Protein AF-A0A8T5LT16-F1 (afdb_monomer)

Secondary structure (DSSP, 8-state):
---SSSS-SS-GGGHHHHTSTT--HHHHHHHHHTT--SHHHHHHS-HHHHHHHH-HHHHHHHHHHTT---TT----S---TT---GGG--

Solvent-accessible surface area (backbone atoms only — not comparable to full-atom values): 5835 Å² total; per-residue (Å²): 143,88,82,80,85,70,86,64,93,53,63,76,63,41,53,69,40,51,72,40,83,86,28,50,75,69,47,34,48,53,35,44,75,70,74,35,48,45,71,69,46,56,70,71,45,55,63,71,60,38,26,74,71,62,33,63,70,46,32,50,52,47,40,47,74,73,70,45,87,65,92,76,70,78,78,72,91,81,69,60,91,88,63,77,56,86,79,75,78,115

Structure (mmCIF, N/CA/C/O backbone):
data_AF-A0A8T5LT16-F1
#
_entry.id   AF-A0A8T5LT16-F1
#
loop_
_atom_site.group_PDB
_atom_site.id
_atom_site.type_symbol
_atom_site.label_atom_id
_atom_site.label_alt_id
_atom_site.label_comp_id
_atom_site.label_asym_id
_atom_site.label_entity_id
_atom_site.label_seq_id
_atom_site.pdbx_PDB_ins_code
_atom_site.Cartn_x
_atom_site.Cartn_y
_atom_site.Cartn_z
_atom_site.occupancy
_atom_site.B_iso_or_equiv
_atom_site.auth_seq_id
_atom_site.auth_comp_id
_atom_site.auth_asym_id
_atom_site.auth_atom_id
_atom_site.pdbx_PDB_model_num
ATOM 1 N N . LYS A 1 1 ? -29.602 -7.644 -16.162 1.00 52.66 1 LYS A N 1
ATOM 2 C CA . LYS A 1 1 ? -28.701 -7.400 -15.001 1.00 52.66 1 LYS A CA 1
ATOM 3 C C . LYS A 1 1 ? -27.276 -7.109 -15.496 1.00 52.66 1 LYS A C 1
ATOM 5 O O . LYS A 1 1 ? -26.506 -8.042 -15.643 1.00 52.66 1 LYS A O 1
ATOM 10 N N . MET A 1 2 ? -26.911 -5.859 -15.816 1.00 51.34 2 MET A N 1
ATOM 11 C CA . MET A 1 2 ? -25.537 -5.556 -16.280 1.00 51.34 2 MET A CA 1
ATOM 12 C C . MET A 1 2 ? -25.134 -4.074 -16.119 1.00 51.34 2 MET A C 1
ATOM 14 O O . MET A 1 2 ? -24.527 -3.495 -17.008 1.00 51.34 2 MET A O 1
ATOM 18 N N . ARG A 1 3 ? -25.501 -3.409 -15.012 1.00 50.84 3 ARG A N 1
ATOM 19 C CA . ARG A 1 3 ? -25.266 -1.953 -14.855 1.00 50.84 3 ARG A CA 1
ATOM 20 C C . ARG A 1 3 ? -24.509 -1.513 -13.593 1.00 50.84 3 ARG A C 1
ATOM 22 O O . ARG A 1 3 ? -24.513 -0.336 -13.269 1.00 50.84 3 ARG A O 1
ATOM 29 N N . VAL A 1 4 ? -23.792 -2.418 -12.917 1.00 48.06 4 VAL A N 1
ATOM 30 C CA . VAL A 1 4 ? -23.010 -2.066 -11.702 1.00 48.06 4 VAL A CA 1
ATOM 31 C C . VAL A 1 4 ? -21.492 -1.978 -11.957 1.00 48.06 4 VAL A C 1
ATOM 33 O O . VAL A 1 4 ? -20.737 -1.523 -11.108 1.00 48.06 4 VAL A O 1
ATOM 36 N N . ARG A 1 5 ? -20.998 -2.343 -13.149 1.00 49.38 5 ARG A N 1
ATOM 37 C CA . ARG A 1 5 ? -19.542 -2.441 -13.398 1.00 49.38 5 ARG A CA 1
ATOM 38 C C . ARG A 1 5 ? -18.838 -1.116 -13.722 1.00 49.38 5 ARG A C 1
ATOM 40 O O . ARG A 1 5 ? -17.612 -1.103 -13.748 1.00 49.38 5 ARG A O 1
ATOM 47 N N . ILE A 1 6 ? -19.574 -0.033 -13.981 1.00 48.62 6 ILE A N 1
ATOM 48 C CA . ILE A 1 6 ? -19.012 1.145 -14.669 1.00 48.62 6 ILE A CA 1
ATOM 49 C C . ILE A 1 6 ? -18.777 2.346 -13.745 1.00 48.62 6 ILE A C 1
ATOM 51 O O . ILE A 1 6 ? -17.925 3.169 -14.053 1.00 48.62 6 ILE A O 1
ATOM 55 N N . LYS A 1 7 ? -19.460 2.465 -12.600 1.00 45.47 7 LYS A N 1
ATOM 56 C CA . LYS A 1 7 ? -19.581 3.801 -11.999 1.00 45.47 7 LYS A CA 1
ATOM 57 C C . LYS A 1 7 ? -18.292 4.361 -11.383 1.00 45.47 7 LYS A C 1
ATOM 59 O O . LYS A 1 7 ? -18.081 5.557 -11.508 1.00 45.47 7 LYS A O 1
ATOM 64 N N . ASN A 1 8 ? -17.396 3.536 -10.823 1.00 46.25 8 ASN A N 1
ATOM 65 C CA . ASN A 1 8 ? -16.265 4.090 -10.060 1.00 46.25 8 ASN A CA 1
ATOM 66 C C . ASN A 1 8 ? -14.862 3.646 -10.492 1.00 46.25 8 ASN A C 1
ATOM 68 O O . ASN A 1 8 ? -13.913 4.206 -9.964 1.00 46.25 8 ASN A O 1
ATOM 72 N N . GLY A 1 9 ? -14.673 2.666 -11.396 1.00 53.31 9 GLY A N 1
ATOM 73 C CA . GLY A 1 9 ? -13.347 2.207 -11.899 1.00 53.31 9 GLY A CA 1
ATOM 74 C C . GLY A 1 9 ? -12.303 1.753 -10.849 1.00 53.31 9 GLY A C 1
ATOM 75 O O . GLY A 1 9 ? -11.275 1.165 -11.185 1.00 53.31 9 GLY A O 1
ATOM 76 N N . VAL A 1 10 ? -12.602 1.994 -9.580 1.00 54.09 10 VAL A N 1
ATOM 77 C CA . VAL A 1 10 ? -11.844 1.922 -8.348 1.00 54.09 10 VAL A CA 1
ATOM 78 C C . VAL A 1 10 ? -12.942 1.606 -7.335 1.00 54.09 10 VAL A C 1
ATOM 80 O O . VAL A 1 10 ? -13.714 2.476 -6.941 1.00 54.09 10 VAL A O 1
ATOM 83 N N . LYS A 1 11 ? -13.136 0.322 -7.042 1.00 62.75 11 LYS A N 1
ATOM 84 C CA . LYS A 1 11 ? -14.092 -0.112 -6.016 1.00 62.75 11 LYS A CA 1
ATOM 85 C C . LYS A 1 11 ? -13.721 0.595 -4.700 1.00 62.75 11 LYS A C 1
ATOM 87 O O . LYS A 1 11 ? -12.535 0.801 -4.460 1.00 62.75 11 LYS A O 1
ATOM 92 N N . GLU A 1 12 ? -14.695 0.992 -3.883 1.00 63.12 12 GLU A N 1
ATOM 93 C CA . GLU A 1 12 ? -14.480 1.770 -2.639 1.00 63.12 12 GLU A CA 1
ATOM 94 C C . GLU A 1 12 ? -13.422 1.151 -1.706 1.00 63.12 12 GLU A C 1
ATOM 96 O O . GLU A 1 12 ? -12.668 1.844 -1.035 1.00 63.12 12 GLU A O 1
ATOM 101 N N . GLU A 1 13 ? -13.273 -0.164 -1.790 1.00 63.62 13 GLU A N 1
ATOM 102 C CA . GLU A 1 13 ? -12.219 -1.008 -1.215 1.00 63.62 13 GLU A CA 1
ATOM 103 C C . GLU A 1 13 ? -10.766 -0.646 -1.625 1.00 63.62 13 GLU A C 1
ATOM 105 O O . GLU A 1 13 ? -9.824 -1.177 -1.055 1.00 63.62 13 GLU A O 1
ATOM 110 N N . LEU A 1 14 ? -10.535 0.269 -2.574 1.00 66.75 14 LEU A N 1
ATOM 111 C CA . LEU A 1 14 ? -9.206 0.817 -2.910 1.00 66.75 14 LEU A CA 1
ATOM 112 C C . LEU A 1 14 ? -8.933 2.183 -2.260 1.00 66.75 14 LEU A C 1
ATOM 114 O O . LEU A 1 14 ? -7.786 2.636 -2.254 1.00 66.75 14 LEU A O 1
ATOM 118 N N . ILE A 1 15 ? -9.962 2.850 -1.727 1.00 69.62 15 ILE A N 1
ATOM 119 C CA . ILE A 1 15 ? -9.851 4.175 -1.098 1.00 69.62 15 ILE A CA 1
ATOM 120 C C . ILE A 1 15 ? -8.839 4.181 0.062 1.00 69.62 15 ILE A C 1
ATOM 122 O O . ILE A 1 15 ? -8.043 5.121 0.118 1.00 69.62 15 ILE A O 1
ATOM 126 N N . PRO A 1 16 ? -8.779 3.160 0.945 1.00 72.06 16 PRO A N 1
ATOM 127 C CA . PRO A 1 16 ? -7.801 3.139 2.033 1.00 72.06 16 PRO A CA 1
ATOM 128 C C . PRO A 1 16 ? -6.355 3.138 1.524 1.00 72.06 16 PRO A C 1
ATOM 130 O O . PRO A 1 16 ? -5.491 3.794 2.098 1.00 72.06 16 PRO A O 1
ATOM 133 N N . LEU A 1 17 ? -6.100 2.444 0.411 1.00 75.75 17 LEU A N 1
ATOM 134 C CA . LEU A 1 17 ? -4.772 2.323 -0.191 1.00 75.75 17 LEU A CA 1
ATOM 135 C C . LEU A 1 17 ? -4.358 3.585 -0.947 1.00 75.75 17 LEU A C 1
ATOM 137 O O . LEU A 1 17 ? -3.188 3.947 -0.939 1.00 75.75 17 LEU A O 1
ATOM 141 N N . LEU A 1 18 ? -5.315 4.264 -1.581 1.00 76.75 18 LEU A N 1
ATOM 142 C CA . LEU A 1 18 ? -5.092 5.521 -2.304 1.00 76.75 18 LEU A CA 1
ATOM 143 C C . LEU A 1 18 ? -4.720 6.693 -1.388 1.00 76.75 18 LEU A C 1
ATOM 145 O O . LEU A 1 18 ? -4.145 7.668 -1.862 1.00 76.75 18 LEU A O 1
ATOM 149 N N . ARG A 1 19 ? -5.033 6.603 -0.089 1.00 78.81 19 ARG A N 1
ATOM 150 C CA . ARG A 1 19 ? -4.611 7.593 0.914 1.00 78.81 19 ARG A CA 1
ATOM 151 C C . ARG A 1 19 ? -3.115 7.514 1.234 1.00 78.81 19 ARG A C 1
ATOM 153 O O . ARG A 1 19 ? -2.575 8.466 1.788 1.00 78.81 19 ARG A O 1
ATOM 160 N N . LEU A 1 20 ? -2.446 6.412 0.887 1.00 81.81 20 LEU A N 1
ATOM 161 C CA . LEU A 1 20 ? -1.018 6.231 1.138 1.00 81.81 20 LEU A CA 1
ATOM 162 C C . LEU A 1 20 ? -0.190 7.021 0.123 1.00 81.81 20 LEU A C 1
ATOM 1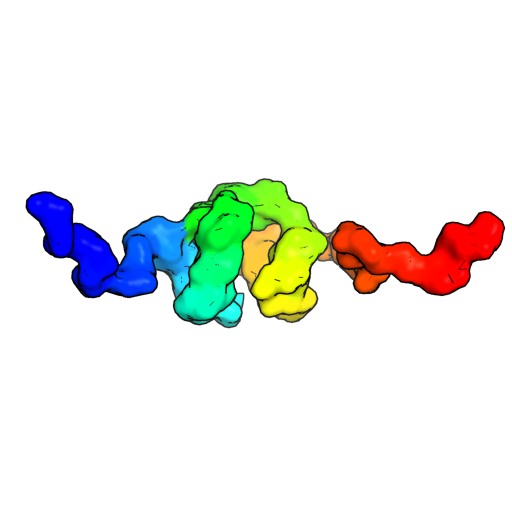64 O O . LEU A 1 20 ? -0.364 6.903 -1.097 1.00 81.81 20 LEU A O 1
ATOM 168 N N . LYS A 1 21 ? 0.773 7.799 0.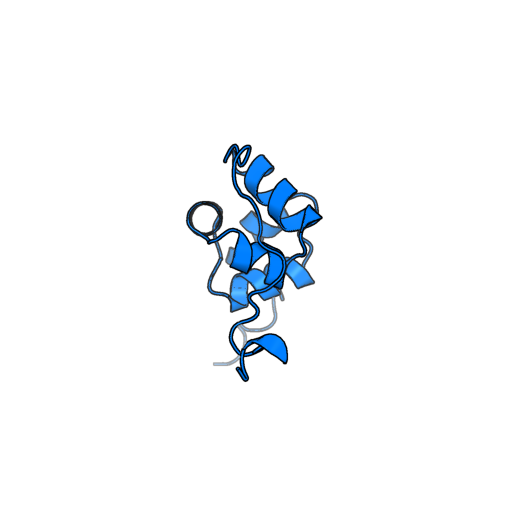620 1.00 80.56 21 LYS A N 1
ATOM 169 C CA . LYS A 1 21 ? 1.652 8.604 -0.231 1.00 80.56 21 LYS A CA 1
ATOM 170 C C . LYS A 1 21 ? 2.494 7.674 -1.103 1.00 80.56 21 LYS A C 1
ATOM 172 O O . LYS A 1 21 ? 3.175 6.781 -0.607 1.00 80.56 21 LYS A O 1
ATOM 177 N N . GLY A 1 22 ? 2.430 7.878 -2.419 1.00 82.38 22 GLY A N 1
ATOM 178 C CA . GLY A 1 22 ? 3.112 7.031 -3.400 1.00 82.38 22 GLY A CA 1
ATOM 179 C C . GLY A 1 22 ? 2.299 5.825 -3.888 1.00 82.38 22 GLY A C 1
ATOM 180 O O . GLY A 1 22 ? 2.782 5.099 -4.758 1.00 82.38 22 GLY A O 1
ATOM 181 N N . VAL A 1 23 ? 1.063 5.612 -3.426 1.00 83.88 23 VAL A N 1
ATOM 182 C CA . VAL A 1 23 ? 0.177 4.552 -3.937 1.00 83.88 23 VAL A CA 1
ATOM 183 C C . VAL A 1 23 ? -0.953 5.167 -4.767 1.00 83.88 23 VAL A C 1
ATOM 185 O O . VAL A 1 23 ? -2.033 5.476 -4.284 1.00 83.88 23 VAL A O 1
ATOM 188 N N . GLY A 1 24 ? -0.702 5.340 -6.067 1.00 83.56 24 GLY A N 1
ATOM 189 C CA . GLY A 1 24 ? -1.728 5.760 -7.029 1.00 83.56 24 GLY A CA 1
ATOM 190 C C . GLY A 1 24 ? -2.604 4.601 -7.525 1.00 83.56 24 GLY A C 1
ATOM 191 O O . GLY A 1 24 ? -2.387 3.440 -7.179 1.00 83.56 24 GLY A O 1
ATOM 192 N N . ARG A 1 25 ? -3.546 4.894 -8.433 1.00 82.38 25 ARG A N 1
ATOM 193 C CA . ARG A 1 25 ? -4.529 3.932 -8.988 1.00 82.38 25 ARG A CA 1
ATOM 194 C C . ARG A 1 25 ? -3.912 2.617 -9.486 1.00 82.38 25 ARG A C 1
ATOM 196 O O . ARG A 1 25 ? -4.446 1.546 -9.214 1.00 82.38 25 ARG A O 1
ATOM 203 N N . VAL A 1 26 ? -2.779 2.685 -10.188 1.00 83.06 26 VAL A N 1
ATOM 204 C CA . VAL A 1 26 ? -2.094 1.505 -10.752 1.00 83.06 26 VAL A CA 1
ATOM 205 C C . VAL A 1 26 ? -1.547 0.596 -9.650 1.00 83.06 26 VAL A C 1
ATOM 207 O O . VAL A 1 26 ? -1.770 -0.613 -9.665 1.00 83.06 26 VAL A O 1
ATOM 210 N N . ARG A 1 27 ? -0.847 1.177 -8.671 1.00 85.56 27 ARG A N 1
ATOM 211 C CA . ARG A 1 27 ? -0.259 0.445 -7.540 1.00 85.56 27 ARG A CA 1
ATOM 212 C C . ARG A 1 27 ? -1.338 -0.090 -6.603 1.00 85.56 27 ARG A C 1
ATOM 214 O O . ARG A 1 27 ? -1.275 -1.254 -6.221 1.00 85.56 27 ARG A O 1
ATOM 221 N N . ALA A 1 28 ? -2.368 0.709 -6.333 1.00 84.25 28 ALA A N 1
ATOM 222 C CA . ALA A 1 28 ? -3.544 0.284 -5.584 1.00 84.25 28 ALA A CA 1
ATOM 223 C C . ALA A 1 28 ? -4.211 -0.930 -6.253 1.00 84.25 28 ALA A C 1
ATOM 225 O O . ALA A 1 28 ? -4.528 -1.911 -5.589 1.00 84.25 28 ALA A O 1
ATOM 226 N N . ARG A 1 29 ? -4.333 -0.933 -7.589 1.00 83.69 29 ARG A N 1
ATOM 227 C CA . ARG A 1 29 ? -4.894 -2.074 -8.323 1.00 83.69 29 ARG A CA 1
ATOM 228 C C . ARG A 1 29 ? -4.013 -3.321 -8.270 1.00 83.69 29 ARG A C 1
ATOM 230 O O . ARG A 1 29 ? -4.545 -4.419 -8.143 1.00 83.69 29 ARG A O 1
ATOM 237 N N . LYS A 1 30 ? -2.684 -3.172 -8.312 1.00 85.12 30 LYS A N 1
ATOM 238 C CA . LYS A 1 30 ? -1.746 -4.290 -8.098 1.00 85.12 30 LYS A CA 1
ATOM 239 C C . LYS A 1 30 ? -1.892 -4.898 -6.701 1.00 85.12 30 LYS A C 1
ATOM 241 O O . LYS A 1 30 ? -1.945 -6.117 -6.588 1.00 85.12 30 LYS A O 1
ATOM 246 N N . LEU A 1 31 ? -2.001 -4.064 -5.666 1.00 84.25 31 LEU A N 1
ATOM 247 C CA . LEU A 1 31 ? -2.247 -4.515 -4.291 1.00 84.25 31 LEU A CA 1
ATOM 248 C C . LEU A 1 31 ? -3.584 -5.251 -4.179 1.00 84.25 31 LEU A C 1
ATOM 250 O O . LEU A 1 31 ? -3.628 -6.372 -3.679 1.00 84.25 31 LEU A O 1
ATOM 254 N N . TYR A 1 32 ? -4.641 -4.683 -4.756 1.00 82.94 32 TYR A N 1
ATOM 255 C CA . TYR A 1 32 ? -5.965 -5.295 -4.757 1.00 82.94 32 TYR A CA 1
ATOM 256 C C . TYR A 1 32 ? -5.974 -6.669 -5.445 1.00 82.94 32 TYR A C 1
ATOM 258 O O . TYR A 1 32 ? -6.541 -7.631 -4.923 1.00 82.94 32 TYR A O 1
ATOM 266 N N . ASN A 1 33 ? -5.288 -6.792 -6.587 1.00 83.12 33 ASN A N 1
ATOM 267 C CA . ASN A 1 33 ? -5.110 -8.067 -7.289 1.00 83.12 33 ASN A CA 1
ATOM 268 C C . ASN A 1 33 ? -4.299 -9.079 -6.462 1.00 83.12 33 ASN A C 1
ATOM 270 O O . ASN A 1 33 ? -4.543 -10.279 -6.551 1.00 83.12 33 ASN A O 1
ATOM 274 N N . ALA A 1 34 ? -3.375 -8.603 -5.626 1.00 82.75 34 ALA A N 1
ATOM 275 C CA . ALA A 1 34 ? -2.613 -9.416 -4.684 1.00 82.75 34 ALA A CA 1
ATOM 276 C C . ALA A 1 34 ? -3.385 -9.758 -3.392 1.00 82.75 34 ALA A C 1
ATOM 278 O O . ALA A 1 34 ? -2.785 -10.294 -2.461 1.00 82.75 34 ALA A O 1
ATOM 279 N N . LYS A 1 35 ? -4.701 -9.487 -3.339 1.00 82.44 35 LYS A N 1
ATOM 280 C CA . LYS A 1 35 ? -5.567 -9.659 -2.157 1.00 82.44 35 LYS A CA 1
ATOM 281 C C . LYS A 1 35 ? -5.137 -8.797 -0.961 1.00 82.44 35 LYS A C 1
ATOM 283 O O . LYS A 1 35 ? -5.264 -9.233 0.173 1.00 82.44 35 LYS A O 1
ATOM 288 N N . ILE A 1 36 ? -4.617 -7.599 -1.233 1.00 83.94 36 ILE A N 1
ATOM 289 C CA . ILE A 1 36 ? -4.326 -6.567 -0.232 1.00 83.94 36 ILE A CA 1
ATOM 290 C C . ILE A 1 36 ? -5.275 -5.400 -0.501 1.00 83.94 36 ILE A C 1
ATOM 292 O O . ILE A 1 36 ? -5.148 -4.709 -1.512 1.00 83.94 36 ILE A O 1
ATOM 296 N N . ARG A 1 37 ? -6.249 -5.212 0.380 1.00 80.94 37 ARG A N 1
ATOM 297 C CA . ARG A 1 37 ? -7.360 -4.261 0.263 1.00 80.94 37 ARG A CA 1
ATOM 298 C C . ARG A 1 37 ? -7.337 -3.234 1.386 1.00 80.94 37 ARG A C 1
ATOM 300 O O . ARG A 1 37 ? -7.584 -2.061 1.136 1.00 80.94 37 ARG A O 1
ATOM 307 N N . ASP A 1 38 ? -6.926 -3.655 2.579 1.00 81.38 38 ASP A N 1
ATOM 308 C CA . ASP A 1 38 ? -6.952 -2.815 3.774 1.00 81.38 38 ASP A CA 1
ATOM 309 C C . ASP A 1 38 ? -5.576 -2.593 4.395 1.00 81.38 38 ASP A C 1
ATOM 311 O O . ASP A 1 38 ? -4.633 -3.367 4.221 1.00 81.38 38 ASP A O 1
ATOM 315 N N . VAL A 1 39 ? -5.491 -1.555 5.228 1.00 80.69 39 VAL A N 1
ATOM 316 C CA . VAL A 1 39 ? -4.303 -1.236 6.033 1.00 80.69 39 VAL A CA 1
ATOM 317 C C . VAL A 1 39 ? -3.890 -2.420 6.918 1.00 80.69 39 VAL A C 1
ATOM 319 O O . VAL A 1 39 ? -2.700 -2.668 7.100 1.00 80.69 39 VAL A O 1
ATOM 322 N N . LYS A 1 40 ? -4.856 -3.195 7.435 1.00 80.62 40 LYS A N 1
ATOM 323 C CA . LYS A 1 40 ? -4.595 -4.395 8.248 1.00 80.62 40 LYS A CA 1
ATOM 324 C C . LYS A 1 40 ? -3.883 -5.484 7.445 1.00 80.62 4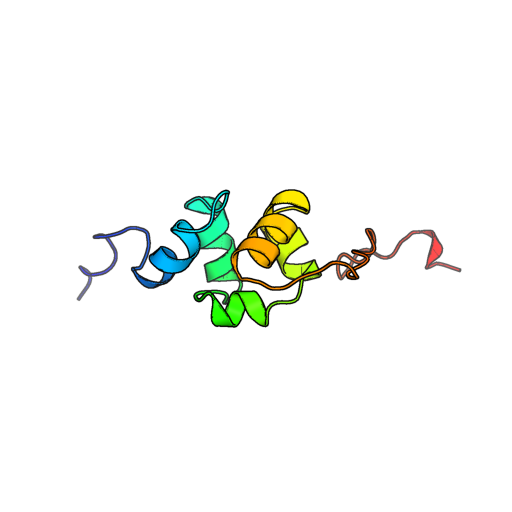0 LYS A C 1
ATOM 326 O O . LYS A 1 40 ? -2.898 -6.042 7.920 1.00 80.62 40 LYS A O 1
ATOM 331 N N . GLU A 1 41 ? -4.348 -5.746 6.227 1.00 80.75 41 GLU A N 1
ATOM 332 C CA . GLU A 1 41 ? -3.704 -6.696 5.314 1.00 80.75 41 GLU A CA 1
ATOM 333 C C . GLU A 1 41 ? -2.329 -6.197 4.881 1.00 80.75 41 GLU A C 1
ATOM 335 O O . GLU A 1 41 ? -1.408 -6.977 4.683 1.00 80.75 41 GLU A O 1
ATOM 340 N N . LEU A 1 42 ? -2.155 -4.883 4.792 1.00 80.88 42 LEU A N 1
ATOM 341 C CA . LEU A 1 42 ? -0.881 -4.274 4.449 1.00 80.88 42 LEU A CA 1
ATOM 342 C C . LEU A 1 42 ? 0.143 -4.369 5.599 1.00 80.88 42 LEU A C 1
ATOM 344 O O . LEU A 1 42 ? 1.338 -4.582 5.375 1.00 80.88 42 LEU A O 1
ATOM 348 N N . LYS A 1 43 ? -0.330 -4.316 6.849 1.00 80.31 43 LYS A N 1
ATOM 349 C CA . LYS A 1 43 ? 0.466 -4.623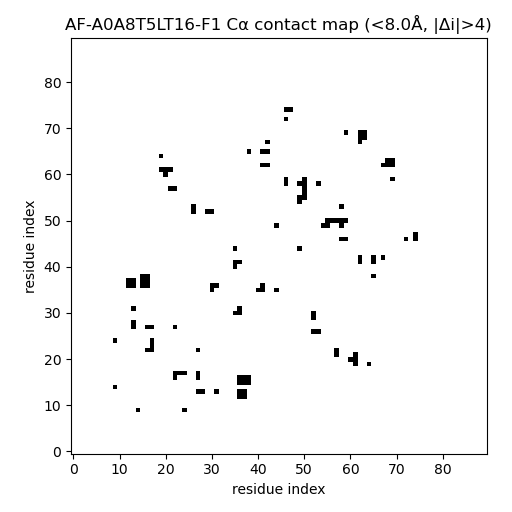 8.049 1.00 80.31 43 LYS A CA 1
ATOM 350 C C . LYS A 1 43 ? 0.872 -6.094 8.122 1.00 80.31 43 LYS A C 1
ATOM 352 O O . LYS A 1 43 ? 2.021 -6.369 8.455 1.00 80.31 43 LYS A O 1
ATOM 357 N N . SER A 1 44 ? -0.018 -7.028 7.794 1.00 81.12 44 SER A N 1
ATOM 358 C CA . SER A 1 44 ? 0.306 -8.464 7.793 1.00 81.12 44 SER A CA 1
ATOM 3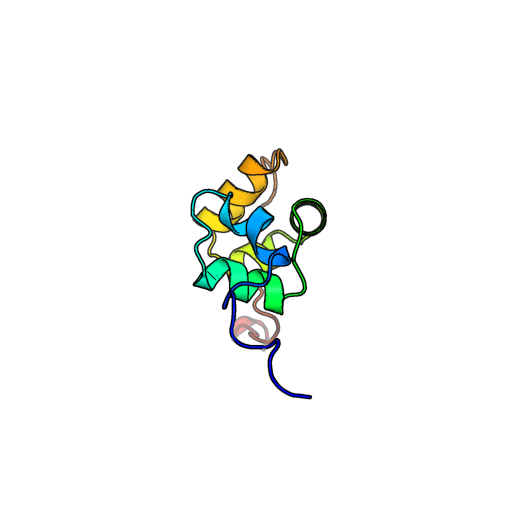59 C C . SER A 1 44 ? 1.035 -8.927 6.528 1.00 81.12 44 SER A C 1
ATOM 361 O O . SER A 1 44 ? 1.657 -9.988 6.533 1.00 81.12 44 SER A O 1
ATOM 363 N N . ALA A 1 45 ? 0.993 -8.142 5.450 1.00 82.06 45 ALA A N 1
ATOM 364 C CA . ALA A 1 45 ? 1.682 -8.458 4.211 1.00 82.06 45 ALA A CA 1
ATOM 365 C C . ALA A 1 45 ? 3.201 -8.496 4.409 1.00 82.06 45 ALA A C 1
ATOM 367 O O . ALA A 1 45 ? 3.801 -7.625 5.049 1.00 82.06 45 ALA A O 1
ATOM 368 N N . ASP A 1 46 ? 3.812 -9.501 3.790 1.00 83.19 46 ASP A N 1
ATOM 369 C CA . ASP A 1 46 ? 5.258 -9.659 3.726 1.00 83.19 46 ASP A CA 1
ATOM 370 C C . ASP A 1 46 ? 5.885 -8.494 2.948 1.00 83.19 46 ASP A C 1
ATOM 372 O O . ASP A 1 46 ? 5.446 -8.149 1.842 1.00 83.19 46 ASP A O 1
ATOM 376 N N . LEU A 1 47 ? 6.937 -7.906 3.518 1.00 81.44 47 LEU A N 1
ATOM 377 C CA . LEU A 1 47 ? 7.664 -6.815 2.891 1.00 81.44 47 LEU A CA 1
ATOM 378 C C . LEU A 1 47 ? 8.192 -7.221 1.515 1.00 81.44 47 LEU A C 1
ATOM 380 O O . LEU A 1 47 ? 8.094 -6.430 0.580 1.00 81.44 47 LEU A O 1
ATOM 384 N N . MET A 1 48 ? 8.692 -8.450 1.346 1.00 79.56 48 MET A N 1
ATOM 385 C CA .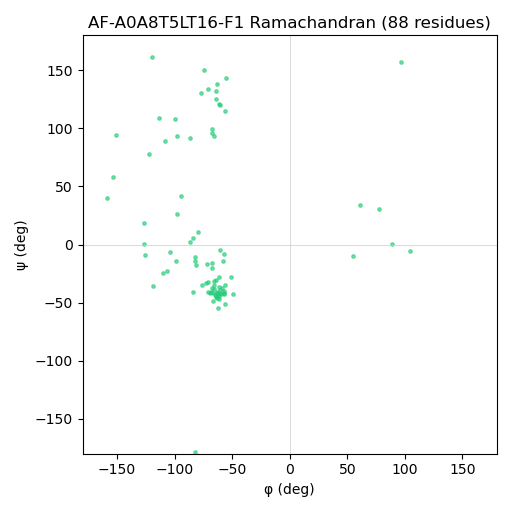 MET A 1 48 ? 9.217 -8.884 0.046 1.00 79.56 48 MET A CA 1
ATOM 386 C C . MET A 1 48 ? 8.139 -8.846 -1.044 1.00 79.56 48 MET A C 1
ATOM 388 O O . MET A 1 48 ? 8.406 -8.404 -2.163 1.00 79.56 48 MET A O 1
ATOM 392 N N . LYS A 1 49 ? 6.901 -9.235 -0.715 1.00 82.31 49 LYS A N 1
ATOM 393 C CA . LYS A 1 49 ? 5.764 -9.132 -1.641 1.00 82.31 49 LYS A CA 1
ATOM 394 C C . LYS A 1 49 ? 5.439 -7.678 -1.970 1.00 82.31 49 LYS A C 1
ATOM 396 O O . LYS A 1 49 ? 5.227 -7.351 -3.135 1.00 82.31 49 LYS A O 1
ATOM 401 N N . LEU A 1 50 ? 5.438 -6.793 -0.973 1.00 83.31 50 LEU A N 1
ATOM 402 C CA . LEU A 1 50 ? 5.193 -5.365 -1.197 1.00 83.31 50 LEU A CA 1
ATOM 403 C C . LEU A 1 50 ? 6.281 -4.735 -2.077 1.00 83.31 50 LEU A C 1
ATOM 405 O O . LEU A 1 50 ? 5.953 -3.996 -3.003 1.00 83.31 50 LEU A O 1
ATOM 409 N N . VAL A 1 51 ? 7.554 -5.077 -1.858 1.00 85.31 51 VAL A N 1
ATOM 410 C CA . VAL A 1 51 ? 8.685 -4.623 -2.683 1.00 85.31 51 VAL A CA 1
ATOM 411 C C . VAL A 1 51 ? 8.529 -5.090 -4.131 1.00 85.31 51 VAL A C 1
ATOM 413 O O . VAL A 1 51 ? 8.752 -4.300 -5.045 1.00 85.31 51 VAL A O 1
ATOM 416 N N . GLN A 1 52 ? 8.093 -6.331 -4.363 1.00 83.00 52 GLN A N 1
ATOM 417 C CA . GLN A 1 52 ? 7.847 -6.843 -5.717 1.00 83.00 52 GLN A CA 1
ATOM 418 C C . GLN A 1 52 ? 6.684 -6.132 -6.428 1.00 83.00 52 GLN A C 1
ATOM 420 O O . GLN A 1 52 ? 6.730 -5.938 -7.642 1.00 83.00 52 GLN A O 1
ATOM 425 N N . LEU A 1 53 ? 5.643 -5.730 -5.693 1.00 83.75 53 LEU A N 1
ATOM 426 C CA . LEU A 1 53 ? 4.452 -5.091 -6.265 1.00 83.75 53 LEU A CA 1
ATOM 427 C C . LEU A 1 53 ? 4.621 -3.577 -6.477 1.00 83.75 53 LEU A C 1
ATOM 429 O O . LEU A 1 53 ? 4.150 -3.037 -7.484 1.00 83.75 53 LEU A O 1
ATOM 433 N N . LEU A 1 54 ? 5.257 -2.897 -5.519 1.00 83.94 54 LEU A N 1
ATOM 434 C CA . LEU A 1 54 ? 5.325 -1.434 -5.420 1.00 83.94 54 LEU A CA 1
ATOM 435 C C . LEU A 1 54 ? 6.720 -0.861 -5.709 1.00 83.94 54 LEU A C 1
ATOM 437 O O . LEU A 1 54 ? 6.816 0.297 -6.118 1.00 83.94 54 LEU A O 1
ATOM 441 N N . GLY A 1 55 ? 7.775 -1.655 -5.519 1.00 83.75 55 GLY A N 1
ATOM 442 C CA . GLY A 1 55 ? 9.171 -1.215 -5.490 1.00 83.75 55 GLY A CA 1
ATOM 443 C C . GLY A 1 55 ? 9.683 -0.976 -4.063 1.00 83.75 55 GLY A C 1
ATOM 444 O O . GLY A 1 55 ? 8.902 -0.726 -3.145 1.00 83.75 55 GLY A O 1
ATOM 445 N N . LYS A 1 56 ? 11.010 -1.045 -3.879 1.00 83.69 56 LYS A N 1
ATOM 446 C CA . LYS A 1 56 ? 11.690 -0.985 -2.566 1.00 83.69 56 LYS A CA 1
ATOM 447 C C . LYS A 1 56 ? 11.332 0.275 -1.770 1.00 83.69 56 LYS A C 1
ATOM 449 O O . LYS A 1 56 ? 10.878 0.167 -0.638 1.00 83.69 56 LYS A O 1
ATOM 454 N N . SER A 1 57 ? 11.457 1.450 -2.388 1.00 84.69 57 SER A N 1
ATOM 455 C CA . SER A 1 57 ? 11.191 2.745 -1.744 1.00 84.69 57 SER A CA 1
ATOM 456 C C . SER A 1 57 ? 9.732 2.916 -1.315 1.00 84.69 57 SER A C 1
ATOM 458 O O . SER A 1 57 ? 9.452 3.334 -0.196 1.00 84.69 57 SER A O 1
ATOM 460 N N . VAL A 1 58 ? 8.791 2.550 -2.187 1.00 86.56 58 VAL A N 1
ATOM 461 C CA . VAL A 1 58 ? 7.353 2.692 -1.918 1.00 86.56 58 VAL A CA 1
ATOM 462 C C . VAL A 1 58 ? 6.903 1.691 -0.861 1.00 86.56 58 VAL A C 1
ATOM 464 O O . VAL A 1 58 ? 6.132 2.051 0.017 1.00 86.56 58 VAL A O 1
ATOM 467 N N . ALA A 1 59 ? 7.391 0.451 -0.910 1.00 86.25 59 ALA A N 1
ATOM 468 C CA . ALA A 1 59 ? 7.052 -0.567 0.078 1.00 86.25 59 ALA A CA 1
ATOM 469 C C . ALA A 1 59 ? 7.527 -0.194 1.492 1.00 86.25 59 ALA A C 1
ATOM 471 O O . ALA A 1 59 ? 6.773 -0.383 2.445 1.00 86.25 59 ALA A O 1
ATOM 472 N N . LEU A 1 60 ? 8.736 0.369 1.612 1.00 84.31 60 LEU A N 1
ATOM 473 C CA . LEU A 1 60 ? 9.266 0.894 2.874 1.00 84.31 60 LEU A CA 1
ATOM 474 C C . LEU A 1 60 ? 8.408 2.053 3.391 1.00 84.31 60 LEU A C 1
ATOM 476 O O . LEU A 1 60 ? 7.848 1.950 4.477 1.00 84.31 60 LEU A O 1
ATOM 480 N N . SER A 1 61 ? 8.196 3.081 2.563 1.00 85.75 61 SER A N 1
ATOM 481 C CA 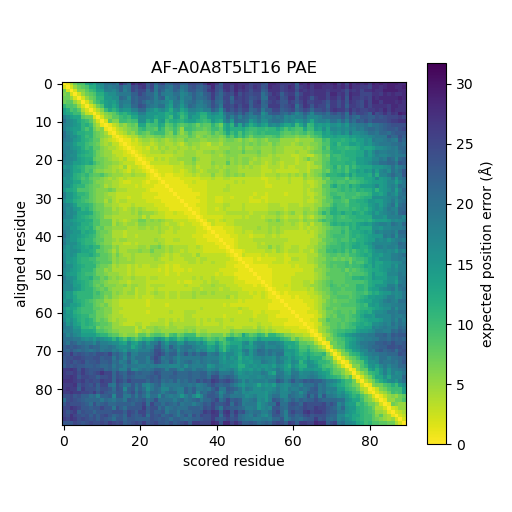. SER A 1 61 ? 7.401 4.253 2.952 1.00 85.75 61 SER A CA 1
ATOM 482 C C . SER A 1 61 ? 5.969 3.889 3.343 1.00 85.75 61 SER A C 1
ATOM 484 O O . SER A 1 61 ? 5.406 4.449 4.277 1.00 85.75 61 SER A O 1
ATOM 486 N N . VAL A 1 62 ? 5.363 2.929 2.646 1.00 85.31 62 VAL A N 1
ATOM 487 C CA . VAL A 1 62 ? 4.019 2.462 2.973 1.00 85.31 62 VAL A CA 1
ATOM 488 C C . VAL A 1 62 ? 4.001 1.715 4.315 1.00 85.31 62 VAL A C 1
ATOM 490 O O . VAL A 1 62 ? 3.071 1.911 5.093 1.00 85.31 62 VAL A O 1
ATOM 493 N N . LYS A 1 63 ? 5.003 0.876 4.611 1.00 83.50 63 LYS A N 1
ATOM 494 C CA . LYS A 1 63 ? 5.113 0.174 5.903 1.00 83.50 63 LYS A CA 1
ATOM 495 C C . LYS A 1 63 ? 5.343 1.131 7.074 1.00 83.50 63 LYS A C 1
ATOM 497 O O . LYS A 1 63 ? 4.722 0.964 8.122 1.00 83.50 63 LYS A O 1
ATOM 502 N N . GLU A 1 64 ? 6.145 2.166 6.856 1.00 84.06 64 GLU A N 1
ATOM 503 C CA . GLU A 1 64 ? 6.347 3.261 7.809 1.00 84.06 64 GLU A CA 1
ATOM 504 C C . GLU A 1 64 ? 5.044 4.040 8.047 1.00 84.06 64 GLU A C 1
ATOM 506 O O . GLU A 1 64 ? 4.646 4.243 9.189 1.00 84.06 64 GLU A O 1
ATOM 511 N N . GLN A 1 65 ? 4.308 4.394 6.984 1.00 82.81 65 GLN A N 1
ATOM 512 C CA . GLN A 1 65 ? 3.026 5.111 7.083 1.00 82.81 65 GLN A CA 1
ATOM 513 C C . GLN A 1 65 ? 1.947 4.333 7.847 1.00 82.81 65 GLN A C 1
ATOM 515 O O . GLN A 1 65 ? 1.060 4.938 8.446 1.00 82.81 65 GLN A O 1
ATOM 520 N N . VAL A 1 66 ? 1.998 2.997 7.840 1.00 81.38 66 VAL A N 1
ATOM 521 C CA . VAL A 1 66 ? 1.077 2.173 8.638 1.00 81.38 66 VAL A CA 1
ATOM 522 C C . VAL A 1 66 ? 1.579 1.940 10.071 1.00 81.38 66 VAL A C 1
ATOM 524 O O . VAL A 1 66 ? 0.894 1.272 10.847 1.00 81.38 66 VAL A O 1
ATOM 527 N N . GLY A 1 67 ? 2.726 2.507 10.455 1.00 72.69 67 GLY A N 1
ATOM 528 C CA . GLY A 1 67 ? 3.284 2.425 11.805 1.00 72.69 67 GLY A CA 1
ATOM 529 C C . GLY A 1 67 ? 3.964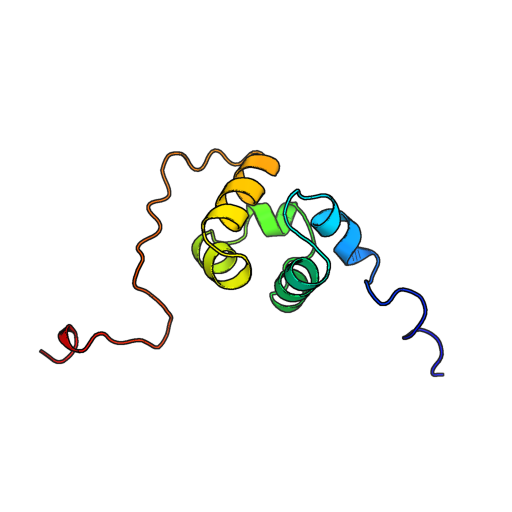 1.091 12.113 1.00 72.69 67 GLY A C 1
ATOM 530 O O . GLY A 1 67 ? 3.902 0.628 13.248 1.00 72.69 67 GLY A O 1
ATOM 531 N N . GLN A 1 68 ? 4.545 0.422 11.110 1.00 68.56 68 GLN A N 1
ATOM 532 C CA . GLN A 1 68 ? 5.486 -0.672 11.353 1.00 68.56 68 GLN A CA 1
ATOM 533 C C . GLN A 1 68 ? 6.915 -0.155 11.202 1.00 68.56 68 GLN A C 1
ATOM 535 O O . GLN A 1 68 ? 7.378 0.067 10.083 1.00 68.56 68 GLN A O 1
ATOM 540 N N . ASP A 1 69 ? 7.620 -0.020 12.325 1.00 52.75 69 ASP A N 1
ATOM 541 C CA . ASP A 1 69 ? 9.053 0.264 12.343 1.00 52.75 69 ASP A CA 1
ATOM 542 C C . ASP A 1 69 ? 9.819 -0.937 11.786 1.00 52.75 69 ASP A C 1
ATOM 544 O O . ASP A 1 69 ? 10.055 -1.942 12.458 1.00 52.75 69 ASP A O 1
ATOM 548 N N . MET A 1 70 ? 10.207 -0.856 10.516 1.00 54.34 70 MET A N 1
ATOM 549 C CA . MET A 1 70 ? 10.990 -1.897 9.848 1.00 54.34 70 MET A CA 1
ATOM 550 C C . MET A 1 70 ? 12.492 -1.618 9.893 1.00 54.34 70 MET A C 1
ATOM 552 O O . MET A 1 70 ? 13.210 -1.893 8.933 1.00 54.34 70 MET A O 1
ATOM 556 N N . SER A 1 71 ? 12.992 -1.158 11.040 1.00 49.59 71 SER A N 1
ATOM 557 C CA . SER A 1 71 ? 14.421 -0.922 11.290 1.00 49.59 71 SER A CA 1
ATOM 558 C C . SER A 1 71 ? 15.301 -2.181 11.165 1.00 49.59 71 SER A C 1
ATOM 560 O O . SER A 1 71 ? 16.522 -2.080 11.224 1.00 49.59 71 SER A O 1
ATOM 562 N N . LYS A 1 72 ? 14.716 -3.373 10.953 1.00 47.94 72 LYS A N 1
ATOM 563 C CA . LYS A 1 72 ? 15.445 -4.654 10.879 1.00 47.94 72 LYS A CA 1
ATOM 564 C C . LYS A 1 72 ? 15.195 -5.507 9.630 1.00 47.94 72 LYS A C 1
ATOM 566 O O . LYS A 1 72 ? 15.766 -6.593 9.532 1.00 47.94 72 LYS A O 1
ATOM 571 N N . VAL A 1 73 ? 14.370 -5.085 8.666 1.00 55.53 73 VAL A N 1
ATOM 572 C CA . VAL A 1 73 ? 14.053 -5.972 7.529 1.00 55.53 73 VAL A CA 1
ATOM 573 C C . VAL A 1 73 ? 15.091 -5.825 6.416 1.00 55.53 73 VAL A C 1
ATOM 575 O O . VAL A 1 73 ? 14.965 -5.007 5.507 1.00 55.53 73 VAL A O 1
ATOM 578 N N . VAL A 1 74 ? 16.121 -6.669 6.480 1.00 51.66 74 VAL A N 1
ATOM 579 C CA . VAL A 1 74 ? 17.090 -6.887 5.399 1.00 51.66 74 VAL A CA 1
ATOM 580 C C . VAL A 1 74 ? 16.355 -7.523 4.217 1.00 51.66 74 VAL A C 1
ATOM 582 O O . VAL A 1 74 ? 16.184 -8.742 4.148 1.00 51.66 74 VAL A O 1
ATOM 585 N N . VAL A 1 75 ? 15.879 -6.705 3.276 1.00 55.31 75 VAL A N 1
ATOM 586 C CA . VAL A 1 75 ? 15.336 -7.203 2.005 1.00 55.31 75 VAL A CA 1
ATOM 587 C C . VAL A 1 75 ? 16.499 -7.796 1.209 1.00 55.31 75 VAL A C 1
ATOM 589 O O . VAL A 1 75 ? 17.231 -7.071 0.540 1.00 55.31 75 VAL A O 1
ATOM 592 N N . LYS A 1 76 ? 16.692 -9.117 1.301 1.00 51.31 76 LYS A N 1
ATOM 593 C CA . LYS A 1 76 ? 17.646 -9.847 0.455 1.00 51.31 76 LYS A CA 1
ATOM 594 C C . LYS A 1 76 ? 17.217 -9.685 -1.006 1.00 51.31 76 LYS A C 1
ATOM 596 O O . LYS A 1 76 ? 16.104 -10.060 -1.368 1.00 51.31 76 LYS A O 1
ATOM 601 N N . GLU A 1 77 ? 18.096 -9.125 -1.832 1.00 53.81 77 GLU A N 1
ATOM 602 C CA . GLU A 1 77 ? 17.789 -8.694 -3.207 1.00 53.81 77 GLU A CA 1
ATOM 603 C C . GLU A 1 77 ? 17.476 -9.857 -4.168 1.00 53.81 77 GLU A C 1
ATOM 605 O O . GLU A 1 77 ? 16.829 -9.657 -5.192 1.00 53.81 77 GLU A O 1
ATOM 610 N N . ASN A 1 78 ? 17.822 -11.094 -3.797 1.00 53.53 78 ASN A N 1
ATOM 611 C CA . ASN A 1 78 ? 17.775 -12.253 -4.686 1.00 53.53 78 ASN A CA 1
ATOM 612 C C . ASN A 1 78 ? 16.880 -13.379 -4.163 1.00 53.53 78 ASN A C 1
ATOM 614 O O . ASN A 1 78 ? 17.408 -14.362 -3.664 1.00 53.53 78 ASN A O 1
ATOM 618 N N . LYS A 1 79 ? 15.547 -13.274 -4.282 1.00 52.19 79 LYS A N 1
ATOM 619 C CA . LYS A 1 79 ? 14.635 -14.448 -4.269 1.00 52.19 79 LYS A CA 1
ATOM 620 C C . LYS A 1 79 ? 13.334 -14.169 -5.031 1.00 52.19 79 LYS A C 1
ATOM 622 O O . LYS A 1 79 ? 12.239 -14.275 -4.475 1.00 52.19 79 LYS A O 1
ATOM 627 N N . ARG A 1 80 ? 13.402 -13.812 -6.319 1.00 51.62 80 ARG A N 1
ATOM 628 C CA . ARG A 1 80 ? 12.227 -14.055 -7.177 1.00 51.62 80 ARG A CA 1
ATOM 629 C C . ARG A 1 80 ? 11.973 -15.566 -7.164 1.00 51.62 80 ARG A C 1
ATOM 631 O O . ARG A 1 80 ? 12.862 -16.331 -7.523 1.00 51.62 80 ARG A O 1
ATOM 638 N N . LYS A 1 81 ? 10.790 -16.003 -6.716 1.00 48.41 81 LYS A N 1
ATOM 639 C CA . LYS A 1 81 ? 10.376 -17.413 -6.811 1.00 48.41 81 LYS A CA 1
ATOM 640 C C . LYS A 1 81 ? 10.460 -17.821 -8.289 1.00 48.41 81 LYS A C 1
ATOM 642 O O . LYS A 1 81 ? 9.746 -17.241 -9.100 1.00 48.41 81 LYS A O 1
ATOM 647 N N . GLY A 1 82 ? 11.351 -18.757 -8.620 1.00 55.97 82 GLY A N 1
ATOM 648 C CA . GLY A 1 82 ? 11.579 -19.243 -9.988 1.00 55.97 82 GLY A CA 1
ATOM 649 C C . GLY A 1 82 ? 12.853 -18.735 -10.675 1.00 55.97 82 GLY A C 1
ATOM 650 O O . GLY A 1 82 ? 13.164 -19.213 -11.757 1.00 55.97 82 GLY A O 1
ATOM 651 N N . GLN A 1 83 ? 13.612 -17.818 -10.064 1.00 57.59 83 GLN A N 1
ATOM 652 C CA . GLN A 1 83 ? 14.948 -17.462 -10.545 1.00 57.59 83 GLN A CA 1
ATOM 653 C C . GLN A 1 83 ? 15.987 -18.230 -9.727 1.00 57.59 83 GLN A C 1
ATOM 655 O O . GLN A 1 83 ? 16.371 -17.800 -8.642 1.00 57.59 83 GLN A O 1
ATOM 660 N N . ILE A 1 84 ? 16.398 -19.386 -10.240 1.00 61.75 84 ILE A N 1
ATOM 661 C CA . ILE A 1 84 ? 17.645 -20.032 -9.820 1.00 61.75 84 ILE A CA 1
ATOM 662 C C . ILE A 1 84 ? 18.794 -19.191 -10.373 1.00 61.75 84 ILE A C 1
ATOM 664 O O . ILE A 1 84 ? 18.755 -18.749 -11.524 1.00 61.75 84 ILE A O 1
ATOM 668 N N . SER A 1 85 ? 19.786 -18.905 -9.539 1.00 59.34 85 SER A N 1
ATOM 669 C CA . SER A 1 85 ? 21.031 -18.323 -10.017 1.00 59.34 85 SER A CA 1
ATOM 670 C C . SER A 1 85 ? 21.833 -19.421 -10.715 1.00 59.34 85 SER A C 1
ATOM 672 O O . SER A 1 85 ? 21.759 -20.585 -10.333 1.00 59.34 85 SER A O 1
ATOM 674 N N . LEU A 1 86 ? 22.644 -19.070 -11.717 1.00 64.00 86 LEU A N 1
ATOM 675 C CA . LEU A 1 86 ? 23.549 -20.025 -12.377 1.00 64.00 86 LEU A CA 1
ATOM 676 C C . LEU A 1 86 ? 24.533 -20.693 -11.384 1.00 64.00 86 LEU A C 1
ATOM 678 O O . LEU A 1 86 ? 25.166 -21.685 -11.715 1.00 64.00 86 LEU A O 1
ATOM 682 N N . LYS A 1 87 ? 24.657 -20.151 -10.162 1.00 63.31 87 LYS A N 1
ATOM 683 C CA . LYS A 1 87 ? 25.472 -20.687 -9.063 1.00 63.31 87 LYS A CA 1
ATOM 684 C C . LYS A 1 87 ? 24.789 -21.807 -8.273 1.00 63.31 87 LYS A C 1
ATOM 686 O O . LYS A 1 87 ? 25.469 -22.488 -7.521 1.00 63.31 87 LYS A O 1
ATOM 691 N N . ASP A 1 88 ? 23.481 -21.996 -8.440 1.00 60.25 88 ASP A N 1
ATOM 692 C CA . ASP A 1 88 ? 22.720 -23.083 -7.808 1.00 60.25 88 ASP A CA 1
ATOM 693 C C . ASP A 1 88 ? 22.800 -24.400 -8.622 1.00 60.25 88 ASP A C 1
ATOM 695 O O . ASP A 1 88 ? 22.123 -25.368 -8.295 1.00 60.25 88 ASP A O 1
ATOM 699 N N . TYR A 1 89 ? 23.607 -24.424 -9.694 1.00 65.94 89 TYR A N 1
ATOM 700 C CA . TYR A 1 89 ? 23.868 -25.567 -10.587 1.00 65.94 89 TYR A CA 1
ATOM 701 C C . TYR A 1 89 ? 25.174 -26.316 -10.238 1.00 65.94 89 TYR A C 1
ATOM 703 O O . TYR A 1 89 ? 25.818 -26.880 -11.124 1.00 65.94 89 TYR A O 1
ATOM 711 N N . GLY A 1 90 ? 25.597 -26.255 -8.971 1.00 59.34 90 GLY A N 1
ATOM 712 C CA . GLY A 1 90 ? 26.795 -26.926 -8.454 1.00 59.34 90 GLY A CA 1
ATOM 713 C C . GLY A 1 90 ? 26.458 -28.189 -7.683 1.00 59.34 90 GLY A C 1
ATOM 714 O O . GLY A 1 90 ? 25.599 -28.087 -6.780 1.00 59.34 90 GLY A O 1
#

Mean predicted aligned error: 11.52 Å

pLDDT: mean 71.09, std 13.92, range [45.47, 86.56]

Sequence (90 aa):
KMRVRIKNGVKEELIPLLRLKGVGRVRARKLYNAKIRDVKELKSADLMKLVQLLGKSVALSVKEQVGQDMSKVVVKENKRKGQISLKDYG

Nearest PDB structures (foldseek):
  5kt5-assembly1_A  TM=7.232E-01  e=3.530E-01  Homo sapiens
  5ulx-assembly1_A  TM=7.034E-01  e=4.151E-01  Homo sapiens
  4eyi-assembly1_B  TM=7.002E-01  e=4.151E-01  Homo sapiens
  4fs1-assembly1_A  TM=7.161E-01  e=4.881E-01  Homo sapiens
  4f4z-assembly1_B  TM=5.828E-01  e=3.933E-01  Saccharolobus solfataricus P2

Radius of gyration: 16.1 Å; Cα contacts (8 Å, |Δi|>4): 67; chains: 1; bounding box: 56×36×29 Å

Foldseek 3Di:
DPPPPPDPLQPVLLVQVCPQPQCDPQLSVLCVVVVNRHLVSLQVDDLLVSCVRRNNVSSVSSNVVSPNPVVDDPNPPDDPPPDDDPVNVD

=== Feature glossary ===
Key to the feature types in this record:

Secondary structure (8-state, DSSP). Secondary structure is the local, repeating backbone conformation. DSSP classifies it into eight states by reading the hydrogen-bond network: three helix types (H, G, I), two β types (E, B), two non-regular types (T, S), and unstructured coil (-).

Backbone torsions (φ/ψ). Backbone dihedral angles. Every residue except chain termini has a φ (preceding-C → N → Cα → C) and a ψ (N → Cα → C → next-N). They are reported in degrees following the IUPAC sign convention. Secondary structure is essentially a statement about which (φ, ψ) basin each residue occupies.

Predicted aligned error. Predicted Aligned Error (PAE) is an AlphaFold confidence matrix: entry (i, j) is the expected error in the position of residue j, in ångströms, when the prediction is superimposed on the true structure at residue i. Low PAE within a block of residues means that block is internally rigid and well-predicted; high PAE between two blocks means their relative placement is uncertain even if each block individually is confident.

B-factor. B-factor (Debye–Waller factor) reflects atomic displacement in the crystal lattice. It is an experimental observable (units Å²), not a prediction; low values mean the atom is pinned down, high values mean it moves or is heterogeneous across the crystal.

Secondary structure (3-state, P-SEA). Three-state secondary structure (P-SEA) collapses the eight DSSP classes into helix (a), strand (b), and coil (c). P-SEA assigns these from Cα geometry alone — distances and angles — without requiring backbone oxygens, so it works on any Cα trace.

Sequence. Primary structure: the covalent order of the twenty standard amino acids along the backbone. Two p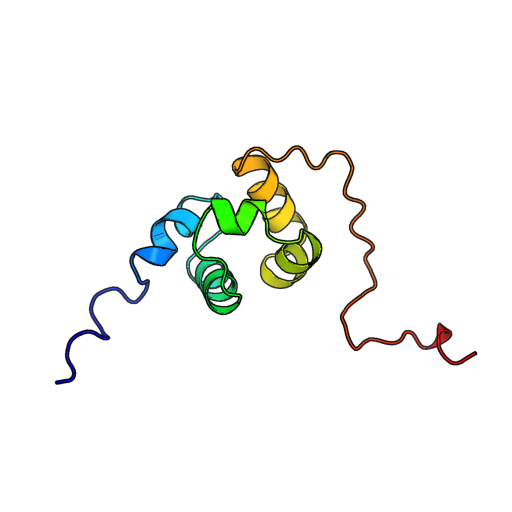roteins with the same sequence will (almost always) fold to the same structure; two with 30% identity often share a fold but not the details.

pLDDT. pLDDT is the predicted lDDT-Cα score: AlphaFold's confidence that the local environment of each residue (all inter-atomic distances within 15 Å) is correctly placed. It is a per-residue number between 0 and 100, with higher meaning more reliable.

InterPro / GO / CATH / organism. Functional annotations link the protein to curated databases. InterPro entries identify conserved domains and families by matching the sequence against member-database signatures (Pfam, PROSITE, CDD, …). Gene Ontology (GO) terms describe molecular function, biological process, and cellular component in a controlled vocabulary. CATH places the structure in a hierarchical fold classification (Class/Architecture/Topology/Homologous-superfamily). The organism is the source species.

Contact-map, Ramachandran, and PAE plots. Three diagnostic plots accompany the record. The Cα contact map visualizes the tertiary structure as a 2D adjacency matrix (8 Å cutoff, sequence-local contacts suppressed). The Ramachandran plot shows the distribution of backbone (φ, ψ) torsions, with points in the α and β basins reflecting secondary structure content. The PAE plot shows AlphaFold's inter-residue confidence as a color matrix.

mmCIF coordinates. The mmCIF table is the protein's shape written out atom by atom. For each backbone N, Cα, C, and carbonyl O, it records an (x, y, z) coordinate triple in Å plus the residue type, chain letter, and residue number.

Radius of gyration, Cα contacts, bounding box. Three whole-structure scalars: the radius of gyration (RMS distance of Cα from centroid, in Å), the count of Cα–Cα contacts (pairs closer than 8 Å and separated by more than four residues in sequence — i.e. tertiary, not local, contacts), and the bounding-box dimensions. Together they distinguish compact globular folds from extended fibres or disordered chains.

Foldseek 3Di. The Foldseek 3Di string encodes local tertiary geometry as a 20-letter alphabet — one character per residue — derived from the relative positions of nearby Cα atoms. Unlike the amino-acid sequence, 3Di is a direct function of the 3D structure, so two proteins with the same fold have similar 3Di strings even at low sequence identity.

Rendered structure images. Six rendered views show the 3D structure from the faces of a cube — i.e. along ±x, ±y, ±z. Rendering representation is drawn randomly per protein from cartoon (secondary-structure ribbons), sticks (backbone bonds), or molecular surface; coloring is either N→C rainbow (blue at the N-terminus through red at the C-terminus) or one color per chain.

Nearest PDB structures. The Foldseek neighbor list gives the closest experimentally determined structures in the PDB, ranked by structural alignment. TM-score near 1 means near-identical fold; near 0.3 means only rough topology match. This is how one finds what a novel AlphaFold prediction most resembles in the solved-structure universe.

Solvent-accessible surface area. SASA measures how much of the protein is reachable by solvent. It is computed by rolling a water-sized probe over the atomic surface and summing the exposed area (Å²). Per-residue SASA distinguishes core (buried, low SASA) from surface (exposed, high SASA) residues; total SASA is a whole-molecule size measure.